Protein AF-A0A6G1QX90-F1 (afdb_monomer)

pLDDT: mean 80.75, std 11.66, range [52.84, 93.25]

Secondary structure (DSSP, 8-state):
-HHHHHH-SS--EEEEEEEEE-TTSTTSEEEEETT----TTHHHHHHHH----S-EEEEE--TTS-EEEEETT-----PBP---

Sequence (84 aa):
MEFVTELNKNEESWIGLRTTENKTASTGFQWEWVDDSPLTETFWATAELGNATGLNVASCCDQQGKWTRSGYNDNVDKNWICEK

Structure (mmCIF, N/CA/C/O backbone):
data_AF-A0A6G1QX90-F1
#
_entry.id   AF-A0A6G1QX90-F1
#
loop_
_atom_site.group_PDB
_atom_site.id
_atom_site.type_symbol
_atom_site.label_atom_id
_atom_site.label_alt_id
_atom_site.label_comp_id
_atom_site.label_asym_id
_atom_site.label_entity_id
_atom_site.label_seq_id
_atom_site.pdbx_PDB_ins_code
_atom_site.Cartn_x
_atom_site.Cartn_y
_atom_site.Cartn_z
_atom_site.occupancy
_atom_site.B_iso_or_equiv
_atom_site.auth_seq_id
_atom_site.auth_comp_id
_atom_site.auth_asym_id
_atom_site.auth_atom_id
_atom_site.pdbx_PDB_model_num
ATOM 1 N N . MET A 1 1 ? -6.862 11.942 14.102 1.00 52.84 1 MET A N 1
ATOM 2 C CA . MET A 1 1 ? -7.038 10.654 13.395 1.00 52.84 1 MET A CA 1
ATOM 3 C C . MET A 1 1 ? -8.157 9.831 14.046 1.00 52.84 1 MET A C 1
ATOM 5 O O . MET A 1 1 ? -7.991 8.642 14.237 1.00 52.84 1 MET A O 1
ATOM 9 N N . GLU A 1 2 ? -9.292 10.441 14.411 1.00 56.19 2 GLU A N 1
ATOM 10 C CA . GLU A 1 2 ? -10.331 9.760 15.215 1.00 56.19 2 GLU A CA 1
ATOM 11 C C . GLU A 1 2 ? -11.342 8.992 14.337 1.00 56.19 2 GLU A C 1
ATOM 13 O O . GLU A 1 2 ? -11.805 7.917 14.697 1.00 56.19 2 GLU A O 1
ATOM 18 N N . PHE A 1 3 ? -11.602 9.485 13.120 1.00 62.03 3 PHE A N 1
ATOM 19 C CA . PHE A 1 3 ? -12.590 8.906 12.201 1.00 62.03 3 PHE A CA 1
ATOM 20 C C . PHE A 1 3 ? -12.219 7.508 11.675 1.00 62.03 3 PHE A C 1
ATOM 22 O O . PHE A 1 3 ? -13.066 6.624 11.609 1.00 62.03 3 PHE A O 1
ATOM 29 N N . VAL A 1 4 ? -10.950 7.283 11.316 1.00 57.97 4 VAL A N 1
ATOM 30 C CA . VAL A 1 4 ? -10.517 6.011 10.706 1.00 57.97 4 VAL A CA 1
ATOM 31 C C . VAL A 1 4 ? -10.391 4.903 11.762 1.00 57.97 4 VAL A C 1
ATOM 33 O O . VAL A 1 4 ? -10.715 3.749 11.496 1.00 57.97 4 VAL A O 1
ATOM 36 N N . THR A 1 5 ? -9.996 5.250 12.989 1.00 58.66 5 THR A N 1
ATOM 37 C CA . THR A 1 5 ? -9.857 4.292 14.096 1.00 58.66 5 THR A CA 1
ATOM 38 C C . THR A 1 5 ? -11.196 3.767 14.610 1.00 58.66 5 THR A C 1
ATOM 40 O O . THR A 1 5 ? -11.275 2.618 15.031 1.00 58.66 5 THR A O 1
ATOM 43 N N . GLU A 1 6 ? -12.270 4.563 14.554 1.00 61.94 6 GLU A N 1
ATOM 44 C CA . GLU A 1 6 ? -13.604 4.100 14.969 1.00 61.94 6 GLU A CA 1
ATOM 45 C C . GLU A 1 6 ? -14.243 3.113 13.982 1.00 61.94 6 GLU A C 1
ATOM 47 O O . GLU A 1 6 ? -15.069 2.292 14.391 1.00 61.94 6 GLU A O 1
ATOM 52 N N . LEU A 1 7 ? -13.840 3.159 12.706 1.00 61.84 7 LEU A N 1
ATOM 53 C CA . LEU A 1 7 ? -14.295 2.234 11.664 1.00 61.84 7 LEU A CA 1
ATOM 54 C C . LEU A 1 7 ? -13.653 0.842 11.789 1.00 61.84 7 LEU A C 1
ATOM 56 O O . LEU A 1 7 ? -14.263 -0.143 11.385 1.00 61.84 7 LEU A O 1
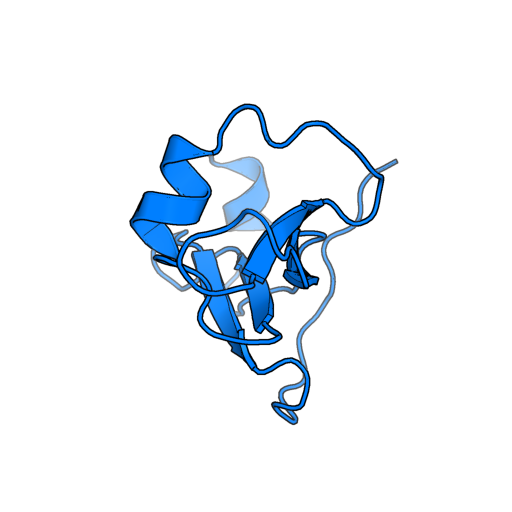ATOM 60 N N . ASN A 1 8 ? -12.467 0.752 12.399 1.00 59.34 8 ASN A N 1
ATOM 61 C CA . ASN A 1 8 ? -11.673 -0.472 12.538 1.00 59.34 8 ASN A CA 1
ATOM 62 C C . ASN A 1 8 ? -11.551 -0.884 14.016 1.00 59.34 8 ASN A C 1
ATOM 64 O O . ASN A 1 8 ? -10.465 -0.921 14.592 1.00 59.34 8 ASN A O 1
ATOM 68 N N . LYS A 1 9 ? -12.681 -1.198 14.668 1.00 58.03 9 LYS A N 1
ATOM 69 C CA . LYS A 1 9 ? -12.691 -1.739 16.041 1.00 58.03 9 LYS A CA 1
ATOM 70 C C . LYS A 1 9 ? -12.104 -3.158 16.089 1.00 58.03 9 LYS A C 1
ATOM 72 O O . LYS A 1 9 ? -12.844 -4.122 16.265 1.00 58.03 9 LYS A O 1
ATOM 77 N N . ASN A 1 10 ? -10.771 -3.230 16.045 1.00 58.03 10 ASN A N 1
ATOM 78 C CA . ASN A 1 10 ? -9.888 -4.370 16.338 1.00 58.03 10 ASN A CA 1
ATOM 79 C C . ASN A 1 10 ? -9.360 -5.192 15.151 1.00 58.03 10 ASN A C 1
ATOM 81 O O . ASN A 1 10 ? -8.706 -6.204 15.398 1.00 58.03 10 ASN A O 1
ATOM 85 N N . GLU A 1 11 ? -9.573 -4.775 13.903 1.00 75.62 11 GLU A N 1
ATOM 86 C CA . GLU A 1 11 ? -9.084 -5.505 12.724 1.00 75.62 11 GLU A CA 1
ATOM 87 C C . GLU A 1 11 ? -8.380 -4.559 11.749 1.00 75.62 11 GLU A C 1
ATOM 89 O O . GLU A 1 11 ? -8.823 -3.434 11.530 1.00 75.62 11 GLU A O 1
ATOM 94 N N . GLU A 1 12 ? -7.260 -5.009 11.181 1.00 85.00 12 GLU A N 1
ATOM 95 C CA . GLU A 1 12 ? -6.569 -4.284 10.116 1.00 85.00 12 GLU A CA 1
ATOM 96 C C . GLU A 1 12 ? -7.407 -4.337 8.837 1.00 85.00 12 GLU A C 1
ATOM 98 O O . GLU A 1 12 ? -7.961 -5.382 8.499 1.00 85.00 12 GLU A O 1
ATOM 103 N N . SER A 1 13 ? -7.438 -3.236 8.089 1.00 87.19 13 SER A N 1
ATOM 104 C CA . SER A 1 13 ? -8.114 -3.190 6.788 1.00 87.19 13 SER A CA 1
ATOM 105 C C . SER A 1 13 ? -7.129 -2.838 5.683 1.00 87.19 13 SER A C 1
ATOM 107 O O . SER A 1 13 ? -6.236 -2.012 5.879 1.00 87.19 13 SER A O 1
ATOM 109 N N . TRP A 1 14 ? -7.284 -3.459 4.518 1.00 90.00 14 TRP A N 1
ATOM 110 C CA . TRP A 1 14 ? -6.547 -3.101 3.315 1.00 90.00 14 TRP A CA 1
ATOM 111 C C . TRP A 1 14 ? -6.845 -1.657 2.914 1.00 90.00 14 TRP A C 1
ATOM 113 O O . TRP A 1 14 ? -7.994 -1.205 2.949 1.00 90.00 14 TRP A O 1
ATOM 123 N N . ILE A 1 15 ? -5.794 -0.946 2.519 1.00 90.00 15 ILE A N 1
ATOM 124 C CA . ILE A 1 15 ? -5.870 0.406 1.968 1.00 90.00 15 ILE A CA 1
ATOM 125 C C . ILE A 1 15 ? -5.296 0.414 0.554 1.00 90.00 15 ILE A C 1
ATOM 127 O O . ILE A 1 15 ? -4.592 -0.508 0.146 1.00 90.00 15 ILE A O 1
ATOM 131 N N . GLY A 1 16 ? -5.566 1.478 -0.197 1.00 91.94 16 GLY A N 1
ATOM 132 C CA . GLY A 1 16 ? -5.133 1.620 -1.586 1.00 91.94 16 GLY A CA 1
ATOM 133 C C . GLY A 1 16 ? -3.625 1.785 -1.805 1.00 91.94 16 GLY A C 1
ATOM 134 O O . GLY A 1 16 ? -3.246 2.251 -2.869 1.00 91.94 16 GLY A O 1
ATOM 135 N N . LEU A 1 17 ? -2.760 1.463 -0.840 1.00 91.81 17 LEU A N 1
ATOM 136 C CA . LEU A 1 17 ? -1.311 1.623 -0.962 1.00 91.81 17 LEU A CA 1
ATOM 137 C C . LEU A 1 17 ? -0.650 0.272 -1.262 1.00 91.81 17 LEU A C 1
ATOM 139 O O . LEU A 1 17 ? -0.818 -0.703 -0.524 1.00 91.81 17 LEU A O 1
ATO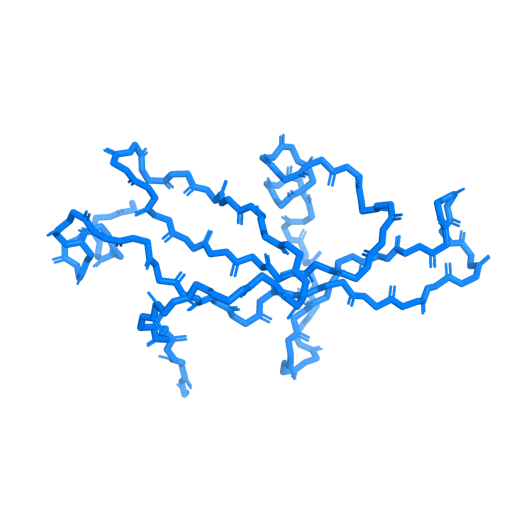M 143 N N . ARG A 1 18 ? 0.138 0.215 -2.335 1.00 92.62 18 ARG A N 1
ATOM 144 C CA . ARG A 1 18 ? 0.846 -0.995 -2.776 1.00 92.62 18 ARG A CA 1
ATOM 145 C C . ARG A 1 18 ? 2.262 -0.679 -3.218 1.00 92.62 18 ARG A C 1
ATOM 147 O O . ARG A 1 18 ? 2.598 0.482 -3.443 1.00 92.62 18 ARG A O 1
ATOM 154 N N . THR A 1 19 ? 3.075 -1.713 -3.398 1.00 92.62 19 THR A N 1
ATOM 155 C CA . THR A 1 19 ? 4.356 -1.566 -4.083 1.00 92.62 19 THR A CA 1
ATOM 156 C C . THR A 1 19 ? 4.273 -1.982 -5.543 1.00 92.62 19 THR A C 1
ATOM 158 O O . THR A 1 19 ? 3.583 -2.936 -5.906 1.00 92.62 19 THR A O 1
ATOM 161 N N . THR A 1 20 ? 5.030 -1.280 -6.377 1.00 92.31 20 THR A N 1
ATOM 162 C CA . THR A 1 20 ? 5.248 -1.612 -7.785 1.00 92.31 20 THR A CA 1
ATOM 163 C C . THR A 1 20 ? 6.727 -1.667 -8.103 1.00 92.31 20 THR A C 1
ATOM 165 O O . THR A 1 20 ? 7.564 -1.114 -7.384 1.00 92.31 20 THR A O 1
ATOM 168 N N . GLU A 1 21 ? 7.065 -2.382 -9.175 1.00 93.25 21 GLU A N 1
ATOM 169 C CA . GLU A 1 21 ? 8.431 -2.414 -9.682 1.00 93.25 21 GLU A CA 1
ATOM 170 C C . GLU A 1 21 ? 8.836 -1.028 -10.183 1.00 93.25 21 GLU A C 1
ATOM 172 O O . GLU A 1 21 ? 8.223 -0.461 -11.087 1.00 93.25 21 GLU A O 1
ATOM 177 N N . ASN A 1 22 ? 9.927 -0.508 -9.630 1.00 90.25 22 ASN A N 1
ATOM 178 C CA . ASN A 1 22 ? 10.578 0.686 -10.126 1.00 90.25 22 ASN A CA 1
ATOM 179 C C . ASN A 1 22 ? 12.091 0.459 -10.225 1.00 90.25 22 ASN A C 1
ATOM 181 O O . ASN A 1 22 ? 12.805 0.425 -9.226 1.00 90.25 22 ASN A O 1
ATOM 185 N N . LYS A 1 23 ? 12.594 0.393 -11.463 1.00 86.94 23 LYS A N 1
ATOM 186 C CA . LYS A 1 23 ? 14.019 0.196 -11.779 1.00 86.94 23 LYS A CA 1
ATOM 187 C C . LYS A 1 23 ? 14.928 1.335 -11.311 1.00 86.94 23 LYS A C 1
ATOM 189 O O . LYS A 1 23 ? 16.137 1.141 -11.250 1.00 86.94 23 LYS A O 1
ATOM 194 N N . THR A 1 24 ? 14.379 2.512 -11.020 1.00 87.38 24 THR A N 1
ATOM 195 C CA . THR A 1 24 ? 15.143 3.647 -10.486 1.00 87.38 24 THR A CA 1
ATOM 196 C C . THR A 1 24 ? 15.198 3.651 -8.961 1.00 87.38 24 THR A C 1
ATOM 198 O O . THR A 1 24 ? 15.986 4.403 -8.393 1.00 87.38 24 THR A O 1
ATOM 201 N N . ALA A 1 25 ? 14.374 2.845 -8.284 1.00 85.00 25 ALA A N 1
ATOM 202 C CA . ALA A 1 25 ? 14.426 2.699 -6.836 1.00 85.00 25 ALA A CA 1
ATOM 203 C C . ALA A 1 25 ? 15.617 1.819 -6.430 1.00 85.00 25 ALA A C 1
ATOM 205 O O . ALA A 1 25 ? 15.955 0.852 -7.112 1.00 85.00 25 ALA A 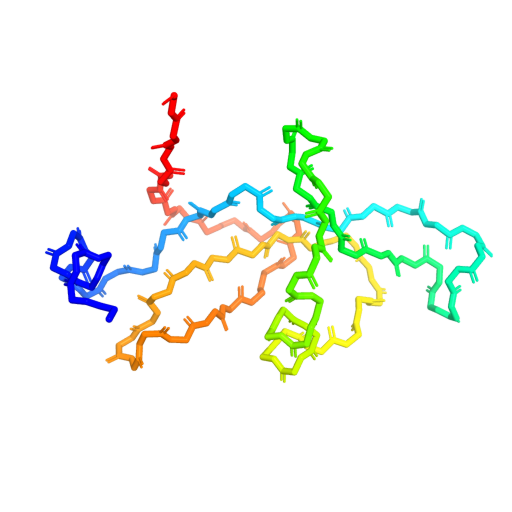O 1
ATOM 206 N N . SER A 1 26 ? 16.234 2.116 -5.285 1.00 84.94 26 SER A N 1
ATOM 207 C CA . SER A 1 26 ? 17.412 1.388 -4.783 1.00 84.94 26 SER A CA 1
ATOM 208 C C . SER A 1 26 ? 17.158 -0.105 -4.552 1.00 84.94 26 SER A C 1
ATOM 210 O O . SER A 1 26 ? 18.075 -0.915 -4.664 1.00 84.94 26 SER A O 1
ATOM 212 N N . THR A 1 27 ? 15.917 -0.473 -4.247 1.00 88.19 27 THR A N 1
ATOM 213 C CA . THR A 1 27 ? 15.469 -1.852 -4.026 1.00 88.19 27 THR A CA 1
ATOM 214 C C . THR A 1 27 ? 14.781 -2.469 -5.243 1.00 88.19 27 THR A C 1
ATOM 216 O O . THR A 1 27 ? 14.422 -3.642 -5.198 1.00 88.19 27 THR A O 1
ATOM 219 N N . GLY A 1 28 ? 14.562 -1.698 -6.313 1.00 91.88 28 GLY A N 1
ATOM 220 C CA . GLY A 1 28 ? 13.745 -2.108 -7.454 1.00 91.88 28 GLY A CA 1
ATOM 221 C C . GLY A 1 28 ? 12.232 -1.981 -7.238 1.00 91.88 28 GLY A C 1
ATOM 222 O O . GLY A 1 28 ? 11.478 -2.328 -8.144 1.00 91.88 28 GLY A O 1
ATOM 223 N N . PHE A 1 29 ? 11.776 -1.483 -6.081 1.00 91.25 29 PHE A N 1
ATOM 224 C CA . PHE A 1 29 ? 10.354 -1.327 -5.751 1.00 91.25 29 PHE A CA 1
ATOM 225 C C . PHE A 1 29 ? 10.066 0.025 -5.095 1.00 91.25 29 PHE A C 1
ATOM 227 O O . PHE A 1 29 ? 10.901 0.557 -4.364 1.00 91.25 29 PHE A O 1
ATOM 234 N N . GLN A 1 30 ? 8.866 0.560 -5.314 1.00 90.38 30 GLN A N 1
ATOM 235 C CA . GLN A 1 30 ? 8.392 1.798 -4.686 1.00 90.38 30 GLN A CA 1
ATOM 236 C C . GLN A 1 30 ? 6.941 1.672 -4.226 1.00 90.38 30 GLN A C 1
ATOM 238 O O . GLN A 1 30 ? 6.210 0.852 -4.768 1.00 90.38 30 GLN A O 1
ATOM 243 N N . TRP A 1 31 ? 6.535 2.495 -3.260 1.00 89.94 31 TRP A N 1
ATOM 244 C CA . TRP A 1 31 ? 5.142 2.617 -2.828 1.00 89.94 31 TRP A CA 1
ATOM 245 C C . TRP A 1 31 ? 4.363 3.582 -3.732 1.00 89.94 31 TRP A C 1
ATOM 247 O O . TRP A 1 31 ? 4.881 4.639 -4.092 1.00 89.94 31 TRP A O 1
ATOM 257 N N . GLU A 1 32 ? 3.118 3.239 -4.052 1.00 91.19 32 GLU A N 1
ATOM 258 C CA . GLU A 1 32 ? 2.175 4.067 -4.811 1.00 91.19 32 GLU A CA 1
ATOM 259 C C . GLU A 1 32 ? 0.732 3.825 -4.345 1.00 91.19 32 GLU A C 1
ATOM 261 O O . GLU A 1 32 ? 0.407 2.744 -3.837 1.00 91.19 32 GLU A O 1
ATOM 266 N N . TRP A 1 33 ? -0.133 4.823 -4.537 1.00 92.00 33 TRP A N 1
ATOM 267 C CA . TRP A 1 33 ? -1.576 4.651 -4.391 1.00 92.00 33 TRP A CA 1
ATOM 268 C C . TRP A 1 33 ? -2.176 4.033 -5.663 1.00 92.00 33 TRP A C 1
ATOM 270 O O . TRP A 1 33 ? -1.731 4.318 -6.772 1.00 92.00 33 TRP A O 1
ATOM 280 N N . VAL A 1 34 ? -3.187 3.174 -5.516 1.00 92.75 34 VAL A N 1
ATOM 281 C CA . VAL A 1 34 ? -3.855 2.472 -6.632 1.00 92.75 34 VAL A CA 1
ATOM 282 C C . VAL A 1 34 ? -4.662 3.385 -7.557 1.00 92.75 34 VAL A C 1
ATOM 284 O O . VAL A 1 34 ? -5.035 2.956 -8.646 1.00 92.75 34 VAL A O 1
ATOM 287 N N . ASP A 1 35 ? -4.967 4.598 -7.114 1.00 91.25 35 ASP A N 1
ATOM 288 C CA . ASP A 1 35 ? -5.737 5.621 -7.824 1.00 91.25 35 ASP A CA 1
ATOM 289 C C . ASP A 1 35 ? -4.842 6.650 -8.543 1.00 91.25 35 ASP A C 1
ATOM 291 O O . ASP A 1 35 ? -5.339 7.660 -9.037 1.00 91.25 35 ASP A O 1
ATOM 295 N N . ASP A 1 36 ? -3.528 6.406 -8.585 1.00 88.56 36 ASP A N 1
ATOM 296 C CA . ASP A 1 36 ? -2.501 7.310 -9.111 1.00 88.56 36 ASP A CA 1
ATOM 297 C C . ASP A 1 36 ? -2.398 8.657 -8.366 1.00 88.56 36 ASP A C 1
ATOM 299 O O . ASP A 1 36 ? -1.727 9.587 -8.837 1.00 88.56 36 ASP A O 1
ATOM 303 N N . SER A 1 37 ? -3.003 8.776 -7.176 1.00 88.69 37 SER A N 1
ATOM 304 C CA . SER A 1 37 ? -2.812 9.946 -6.326 1.00 88.69 37 SER A CA 1
ATOM 305 C C . SER A 1 37 ? -1.331 10.089 -5.954 1.00 88.69 37 SER A C 1
ATOM 307 O O . SER A 1 37 ? -0.665 9.105 -5.607 1.00 88.69 37 SER A O 1
ATOM 309 N N . PRO A 1 38 ? -0.763 11.309 -5.992 1.00 86.56 38 PRO A N 1
ATOM 310 C CA . PRO A 1 38 ? 0.629 11.497 -5.624 1.00 86.56 38 PRO A CA 1
ATOM 311 C C . PRO A 1 38 ? 0.863 11.101 -4.161 1.00 86.56 38 PRO A C 1
ATOM 313 O O . PRO A 1 38 ? 0.190 11.596 -3.257 1.00 86.56 38 PRO A O 1
ATOM 316 N N . LEU A 1 39 ? 1.864 10.253 -3.911 1.00 82.38 39 LEU A N 1
ATOM 317 C CA . LEU A 1 39 ? 2.293 9.875 -2.560 1.00 82.38 39 LEU A CA 1
ATOM 318 C C . LEU A 1 39 ? 3.101 11.019 -1.913 1.00 82.38 39 LEU A C 1
ATOM 320 O O . LEU A 1 39 ? 4.307 10.907 -1.686 1.00 82.38 39 LEU A O 1
ATOM 324 N N . THR A 1 40 ? 2.443 12.154 -1.665 1.00 72.88 40 THR A N 1
ATOM 325 C CA . THR A 1 40 ? 3.041 13.386 -1.115 1.00 72.88 40 THR A CA 1
ATOM 326 C C . THR A 1 40 ? 3.476 13.234 0.340 1.00 72.88 40 THR A C 1
ATOM 328 O O . THR A 1 40 ? 4.458 13.844 0.759 1.00 72.88 40 THR A O 1
ATOM 331 N N . GLU A 1 41 ? 2.805 12.367 1.099 1.00 64.88 41 GLU A N 1
ATOM 332 C CA . GLU A 1 41 ? 3.145 12.021 2.482 1.00 64.88 41 GLU A CA 1
ATOM 333 C C . GLU A 1 41 ? 4.023 10.767 2.557 1.00 64.88 41 GLU A C 1
ATOM 335 O O . GLU A 1 41 ? 3.844 9.881 3.395 1.00 64.88 41 GLU A O 1
ATOM 340 N N . THR A 1 42 ? 5.031 10.694 1.684 1.00 62.47 42 THR A N 1
ATOM 341 C CA . THR A 1 42 ? 5.992 9.582 1.634 1.00 62.47 42 THR A CA 1
ATOM 342 C C . THR A 1 42 ? 6.664 9.351 2.995 1.00 62.47 42 THR A C 1
ATOM 344 O O . THR A 1 42 ? 7.058 8.231 3.313 1.00 62.47 42 THR A O 1
ATOM 347 N N . PHE A 1 43 ? 6.763 10.392 3.833 1.00 55.50 43 PHE A N 1
ATOM 348 C CA . PHE A 1 43 ? 7.397 10.322 5.148 1.00 55.50 43 PHE A CA 1
ATOM 349 C C . PHE A 1 43 ? 6.722 9.318 6.093 1.00 55.50 43 PHE A C 1
ATOM 351 O O . PHE A 1 43 ? 7.428 8.591 6.782 1.00 55.50 43 PHE A O 1
ATOM 358 N N . TRP A 1 44 ? 5.390 9.214 6.090 1.00 64.06 44 TRP A N 1
ATOM 359 C CA . TRP A 1 44 ? 4.669 8.308 6.992 1.00 64.06 44 TRP A CA 1
ATOM 360 C C . TRP A 1 44 ? 4.707 6.868 6.482 1.00 64.06 44 TRP A C 1
ATOM 362 O O . TRP A 1 44 ? 5.112 5.965 7.211 1.00 64.06 44 TRP A O 1
ATOM 372 N N . ALA A 1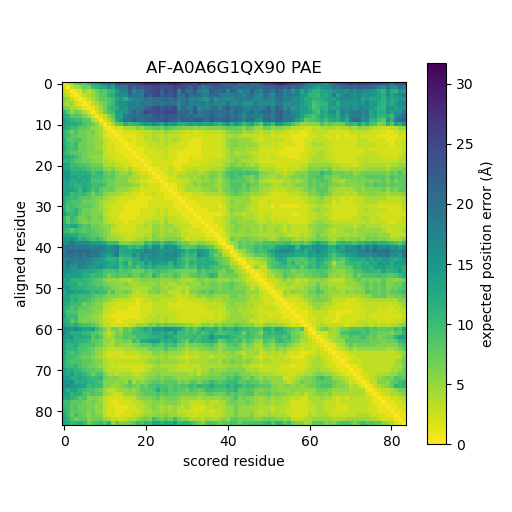 45 ? 4.416 6.671 5.193 1.00 61.03 45 ALA A N 1
ATOM 373 C CA . ALA A 1 45 ? 4.435 5.356 4.557 1.00 61.03 45 ALA A CA 1
ATOM 374 C C . ALA A 1 45 ? 5.807 4.676 4.678 1.00 61.03 45 ALA A C 1
ATOM 376 O O . ALA A 1 45 ? 5.907 3.518 5.075 1.00 61.03 45 ALA A O 1
ATOM 377 N N . THR A 1 46 ? 6.887 5.401 4.375 1.00 63.66 46 THR A N 1
ATOM 378 C CA . THR A 1 46 ? 8.239 4.824 4.394 1.00 63.66 46 THR A CA 1
ATOM 379 C C . THR A 1 46 ? 8.785 4.673 5.814 1.00 63.66 46 THR A C 1
ATOM 381 O O . THR A 1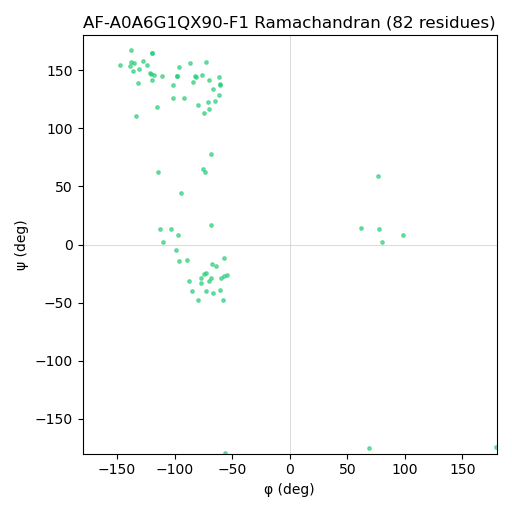 46 ? 9.577 3.764 6.054 1.00 63.66 46 THR A O 1
ATOM 384 N N . ALA A 1 47 ? 8.376 5.524 6.762 1.00 71.44 47 ALA A N 1
ATOM 385 C CA . ALA A 1 47 ? 8.773 5.383 8.163 1.00 71.44 47 ALA A CA 1
ATOM 386 C C . ALA A 1 47 ? 8.074 4.199 8.847 1.00 71.44 47 ALA A C 1
ATOM 388 O O . ALA A 1 47 ? 8.723 3.478 9.602 1.00 71.44 47 ALA A O 1
ATOM 389 N N . GLU A 1 48 ? 6.786 3.974 8.570 1.00 76.69 48 GLU A N 1
ATOM 390 C CA . GLU A 1 48 ? 6.020 2.886 9.190 1.00 76.69 48 GLU A CA 1
ATOM 391 C C . GLU A 1 48 ? 6.191 1.541 8.466 1.00 76.69 48 GLU A C 1
ATOM 393 O O . GLU A 1 48 ? 6.359 0.511 9.118 1.00 76.69 48 GLU A O 1
ATOM 398 N N . LEU A 1 49 ? 6.222 1.525 7.128 1.00 82.69 49 LEU A N 1
ATOM 399 C CA . LEU A 1 49 ? 6.308 0.289 6.328 1.00 82.69 49 LEU A CA 1
ATOM 400 C C . LEU A 1 49 ? 7.741 -0.071 5.906 1.00 82.69 49 LEU A C 1
ATOM 402 O O . LEU A 1 49 ? 8.013 -1.195 5.458 1.00 82.69 49 LEU A O 1
ATOM 406 N N . GLY A 1 50 ? 8.670 0.875 6.038 1.00 81.00 50 GLY A N 1
ATOM 407 C CA . GLY A 1 50 ? 10.041 0.734 5.572 1.00 81.00 50 GLY A CA 1
ATOM 408 C C . GLY A 1 50 ? 10.167 0.705 4.047 1.00 81.00 50 GLY A C 1
ATOM 409 O O . GLY A 1 50 ? 9.205 0.843 3.283 1.00 81.00 50 GLY A O 1
ATOM 410 N N . ASN A 1 51 ? 11.398 0.478 3.591 1.00 81.44 51 ASN A N 1
ATOM 411 C CA . ASN A 1 51 ? 11.690 0.312 2.172 1.00 81.44 51 ASN A CA 1
ATOM 412 C C . ASN A 1 51 ? 11.049 -0.974 1.632 1.00 81.44 51 ASN A C 1
ATOM 414 O O . ASN A 1 51 ? 11.179 -2.053 2.221 1.00 81.44 51 ASN A O 1
ATOM 418 N N . ALA A 1 52 ? 10.397 -0.854 0.478 1.00 80.56 52 ALA A N 1
ATOM 419 C CA . ALA A 1 52 ? 9.844 -1.979 -0.255 1.00 80.56 52 ALA A CA 1
ATOM 420 C C . ALA A 1 52 ? 10.971 -2.810 -0.877 1.00 80.56 52 ALA A C 1
ATOM 422 O O . ALA A 1 52 ? 11.748 -2.290 -1.667 1.00 80.56 52 ALA A O 1
ATOM 423 N N . THR A 1 53 ? 11.057 -4.099 -0.558 1.00 86.62 53 THR A N 1
ATOM 424 C CA . THR A 1 53 ? 12.028 -5.036 -1.164 1.00 86.62 53 THR A CA 1
ATOM 425 C C . THR A 1 53 ? 11.350 -6.095 -2.037 1.00 86.62 53 THR A C 1
ATOM 427 O O . THR A 1 53 ? 11.953 -7.114 -2.358 1.00 86.62 53 THR A O 1
ATOM 430 N N . GLY A 1 54 ? 10.074 -5.889 -2.364 1.00 90.88 54 GLY A N 1
ATOM 431 C CA . GLY A 1 54 ? 9.235 -6.822 -3.107 1.00 90.88 54 GLY A CA 1
ATOM 432 C C . GLY A 1 54 ? 7.822 -6.279 -3.297 1.00 90.88 54 GLY A C 1
ATOM 433 O O . GLY A 1 54 ? 7.529 -5.144 -2.900 1.00 90.88 54 GLY A O 1
ATOM 434 N N . LEU A 1 55 ? 6.949 -7.116 -3.861 1.00 92.19 55 LEU A N 1
ATOM 435 C CA . LEU A 1 55 ? 5.521 -6.840 -4.022 1.00 92.19 55 LEU A CA 1
ATOM 436 C C . LEU A 1 55 ? 4.791 -6.978 -2.682 1.00 92.19 55 LEU A C 1
ATOM 438 O O . LEU A 1 55 ? 4.700 -8.068 -2.117 1.00 92.19 55 LEU A O 1
ATOM 442 N N . ASN A 1 56 ? 4.286 -5.858 -2.180 1.00 91.94 56 ASN A N 1
ATOM 443 C CA . ASN A 1 56 ? 3.609 -5.736 -0.902 1.00 91.94 56 ASN A CA 1
ATOM 444 C C . ASN A 1 56 ? 2.350 -4.883 -1.055 1.00 91.94 56 ASN A C 1
ATOM 446 O O . ASN A 1 56 ? 2.252 -4.027 -1.935 1.00 91.94 56 ASN A O 1
ATOM 450 N N . VAL A 1 57 ? 1.416 -5.101 -0.142 1.00 92.00 57 VAL A N 1
ATOM 451 C CA . VAL A 1 57 ? 0.216 -4.290 0.062 1.00 92.00 57 VAL A CA 1
ATOM 452 C C . VAL A 1 57 ? 0.237 -3.741 1.480 1.00 92.00 57 VAL A C 1
ATOM 454 O O . VAL A 1 57 ? 0.768 -4.385 2.391 1.00 92.00 57 VAL A O 1
ATOM 457 N N . ALA A 1 58 ? -0.294 -2.538 1.665 1.00 91.06 58 ALA A N 1
ATOM 458 C CA . ALA A 1 58 ? -0.424 -1.952 2.985 1.00 91.06 58 ALA A CA 1
ATOM 459 C C . ALA A 1 58 ? -1.833 -2.164 3.538 1.00 91.06 58 ALA A C 1
ATOM 461 O O . ALA A 1 58 ? -2.837 -2.091 2.825 1.00 91.06 58 ALA A O 1
ATOM 462 N N . SER A 1 59 ? -1.896 -2.360 4.844 1.00 89.81 59 SER A N 1
ATOM 463 C CA . SER A 1 59 ? -3.121 -2.284 5.624 1.00 89.81 59 SER A CA 1
ATOM 464 C C . SER A 1 59 ? -3.001 -1.171 6.652 1.00 89.81 59 SER A C 1
ATOM 466 O O . SER A 1 59 ? -1.919 -0.908 7.173 1.00 89.81 59 SER A O 1
ATOM 468 N N . CYS A 1 60 ? -4.112 -0.501 6.939 1.00 84.06 60 CYS A N 1
ATOM 469 C CA . CYS A 1 60 ? -4.171 0.479 8.008 1.00 84.06 60 CYS A CA 1
ATOM 470 C C . CYS A 1 60 ? -4.716 -0.126 9.289 1.00 84.06 60 CYS A C 1
ATOM 472 O O . CYS A 1 60 ? -5.624 -0.966 9.282 1.00 84.06 60 CYS A O 1
ATOM 474 N N . CYS A 1 61 ? -4.252 0.509 10.361 1.00 72.81 61 CYS A N 1
ATOM 475 C CA . CYS A 1 61 ? -4.977 0.693 11.592 1.00 72.81 61 CYS A CA 1
ATOM 476 C C . CYS A 1 61 ? -4.985 -0.594 12.405 1.00 72.81 61 CYS A C 1
ATOM 478 O O . CYS A 1 61 ? -6.041 -1.131 12.737 1.00 72.81 61 CYS A O 1
ATOM 480 N N . ASP A 1 62 ? -3.776 -1.061 12.729 1.00 71.75 62 ASP A N 1
ATOM 481 C CA . ASP A 1 62 ? -3.579 -2.020 13.810 1.00 71.75 62 ASP A CA 1
ATOM 482 C C . ASP A 1 62 ? -4.159 -1.470 15.133 1.00 71.75 62 ASP A C 1
ATOM 484 O O . ASP A 1 62 ? -4.672 -0.349 15.213 1.00 71.75 62 ASP A O 1
ATOM 488 N N . GLN A 1 63 ? -4.044 -2.226 16.223 1.00 66.81 63 GLN A N 1
ATOM 489 C CA . GLN A 1 63 ? -4.542 -1.794 17.539 1.00 66.81 63 GLN A CA 1
ATOM 490 C C . GLN A 1 63 ? -3.946 -0.456 18.037 1.00 66.81 63 GLN A C 1
ATOM 492 O O . GLN A 1 63 ? -4.441 0.105 19.013 1.00 66.81 63 GLN A O 1
ATOM 497 N N . GLN A 1 64 ? -2.891 0.058 17.393 1.00 71.88 64 GLN A N 1
ATOM 498 C CA . GLN A 1 64 ? -2.221 1.324 17.693 1.00 71.88 64 GLN A CA 1
ATOM 499 C C . GLN A 1 64 ? -2.457 2.398 16.614 1.00 71.88 64 GLN A C 1
ATOM 501 O O . GLN A 1 64 ? -1.907 3.494 16.728 1.00 71.88 64 GLN A O 1
ATOM 506 N N . GLY A 1 65 ? -3.256 2.111 15.581 1.00 73.00 65 GLY A N 1
ATOM 507 C CA . GLY A 1 65 ? -3.515 3.017 14.463 1.00 73.00 65 GLY A CA 1
ATOM 508 C C . GLY A 1 65 ? -2.385 3.092 13.431 1.00 73.00 65 GLY A C 1
ATOM 509 O O . GLY A 1 65 ? -2.394 4.006 12.609 1.00 73.00 65 GLY A O 1
ATOM 510 N N . LYS A 1 66 ? -1.422 2.165 13.468 1.00 78.75 66 LYS A N 1
ATOM 511 C CA . LYS A 1 66 ? -0.263 2.132 12.567 1.00 78.75 66 LYS A CA 1
ATOM 512 C C . LYS A 1 66 ? -0.573 1.395 11.281 1.00 78.75 66 LYS A C 1
ATOM 514 O O . LYS A 1 66 ? -1.463 0.540 11.229 1.00 78.75 66 LYS A O 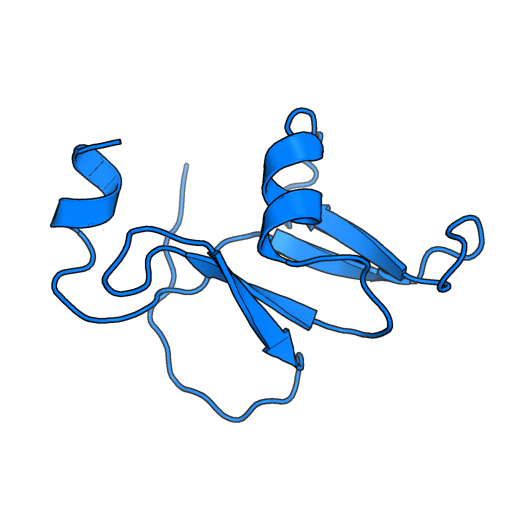1
ATOM 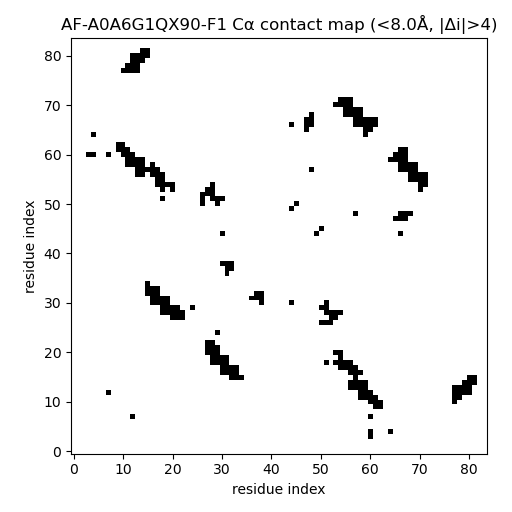519 N N . TRP A 1 67 ? 0.186 1.710 10.242 1.00 85.81 67 TRP A N 1
ATOM 520 C CA . TRP A 1 67 ? 0.153 0.952 9.004 1.00 85.81 67 TRP A CA 1
ATOM 521 C C . TRP A 1 67 ? 1.027 -0.294 9.108 1.00 85.81 67 TRP A C 1
ATOM 523 O O . TRP A 1 67 ? 2.095 -0.297 9.722 1.00 85.81 67 TRP A O 1
ATOM 533 N N . THR A 1 68 ? 0.576 -1.363 8.467 1.00 87.25 68 THR A N 1
ATOM 534 C CA . THR A 1 68 ? 1.292 -2.631 8.365 1.00 87.25 68 THR A CA 1
ATOM 535 C C . THR A 1 68 ? 1.461 -3.011 6.903 1.00 87.25 68 THR A C 1
ATOM 537 O O . THR A 1 68 ? 0.700 -2.583 6.035 1.00 87.25 68 THR A O 1
ATOM 540 N N . ARG A 1 69 ? 2.496 -3.802 6.609 1.00 88.06 69 ARG A N 1
ATOM 541 C CA . ARG A 1 69 ? 2.725 -4.356 5.271 1.00 88.06 69 ARG A CA 1
ATOM 542 C C . ARG A 1 69 ? 2.496 -5.856 5.279 1.00 88.06 69 ARG A C 1
ATOM 544 O O . ARG A 1 69 ? 2.896 -6.538 6.223 1.00 88.06 69 ARG A O 1
ATOM 551 N N . SER A 1 70 ? 1.961 -6.359 4.182 1.00 89.31 70 SER A N 1
ATOM 552 C CA . SER A 1 70 ? 1.856 -7.786 3.899 1.00 89.31 70 SER A CA 1
ATOM 553 C C . SER A 1 70 ? 2.374 -8.064 2.497 1.00 89.31 70 SER A C 1
ATOM 555 O O . SER A 1 70 ? 2.312 -7.200 1.617 1.00 89.31 70 SER A O 1
ATOM 557 N N . GLY A 1 71 ? 2.900 -9.265 2.287 1.00 89.62 71 GLY A N 1
ATOM 558 C CA . GLY A 1 71 ? 3.233 -9.733 0.954 1.00 89.62 71 GLY A CA 1
ATOM 559 C C . GLY A 1 71 ? 1.974 -9.783 0.095 1.00 89.62 71 GLY A C 1
ATOM 560 O O . GLY A 1 71 ? 0.896 -10.122 0.572 1.00 89.62 71 GLY A O 1
ATOM 561 N N . TYR A 1 72 ? 2.104 -9.465 -1.192 1.00 84.94 72 TYR A N 1
ATOM 562 C CA . TYR A 1 72 ? 0.962 -9.466 -2.115 1.00 84.94 72 TYR A CA 1
ATOM 563 C C . TYR A 1 72 ? 0.229 -10.826 -2.183 1.00 84.94 72 TYR A C 1
ATOM 565 O O . TYR A 1 72 ? -0.964 -10.872 -2.458 1.00 84.94 72 TYR A O 1
ATOM 573 N N . ASN A 1 73 ? 0.940 -11.926 -1.909 1.00 85.12 73 ASN A N 1
ATOM 574 C CA . ASN A 1 73 ? 0.407 -13.294 -1.911 1.00 85.12 73 ASN A CA 1
ATOM 575 C C . ASN A 1 73 ? 0.147 -13.845 -0.499 1.00 85.12 73 ASN A C 1
ATOM 577 O O . ASN A 1 73 ? 0.001 -15.059 -0.334 1.00 85.12 73 ASN A O 1
ATOM 581 N N . ASP A 1 74 ? 0.148 -12.994 0.527 1.00 84.06 74 ASP A N 1
ATOM 582 C CA . ASP A 1 74 ? -0.213 -13.429 1.870 1.00 84.06 74 ASP A CA 1
ATOM 583 C C . ASP A 1 74 ? -1.719 -13.728 1.872 1.00 84.06 74 ASP A C 1
ATOM 585 O O . ASP A 1 74 ? -2.539 -12.847 1.622 1.00 84.06 74 ASP A O 1
ATOM 589 N N . ASN A 1 75 ? -2.092 -14.987 2.121 1.00 80.75 75 ASN A N 1
ATOM 590 C CA . ASN A 1 75 ? -3.488 -15.441 2.169 1.00 80.75 75 ASN A CA 1
ATOM 591 C C . ASN A 1 75 ? -4.179 -14.954 3.458 1.00 80.75 75 ASN A C 1
ATOM 593 O O . ASN A 1 75 ? -4.537 -15.758 4.319 1.00 80.75 75 ASN A O 1
ATOM 597 N N . VAL A 1 76 ? -4.291 -13.636 3.623 1.00 83.94 76 VAL A N 1
ATOM 598 C CA . VAL A 1 76 ? -4.892 -12.984 4.788 1.00 83.94 76 VAL A CA 1
ATOM 599 C C . VAL A 1 76 ? -6.145 -12.245 4.346 1.00 83.94 76 VAL A C 1
ATOM 601 O O . VAL A 1 76 ? -6.087 -11.305 3.553 1.00 83.94 76 VAL A O 1
ATOM 604 N N . ASP A 1 77 ? -7.278 -12.657 4.899 1.00 83.88 77 ASP A N 1
ATOM 605 C CA . ASP A 1 77 ? -8.559 -12.012 4.648 1.00 83.88 77 ASP A CA 1
ATOM 606 C C . ASP A 1 77 ? -8.677 -10.747 5.510 1.00 83.88 77 ASP A C 1
ATOM 608 O O . ASP A 1 77 ? -8.621 -10.815 6.738 1.00 83.88 77 ASP A O 1
ATOM 612 N N . LYS A 1 78 ? -8.829 -9.586 4.861 1.00 86.19 78 LYS A N 1
ATOM 613 C CA . LYS A 1 78 ? -9.105 -8.293 5.509 1.00 86.19 78 LYS A CA 1
ATOM 614 C C . LYS A 1 78 ? -10.144 -7.514 4.710 1.00 86.19 78 LYS A C 1
ATOM 616 O O . LYS A 1 78 ? -10.259 -7.678 3.493 1.00 86.19 78 LYS A O 1
ATOM 621 N N . ASN A 1 79 ? -10.875 -6.636 5.390 1.00 87.06 79 ASN A N 1
ATOM 622 C CA . ASN A 1 79 ? -11.801 -5.711 4.739 1.00 87.06 79 ASN A CA 1
ATOM 623 C C . ASN A 1 79 ? -11.037 -4.597 4.010 1.00 87.06 79 ASN A C 1
ATOM 625 O O . ASN A 1 79 ? -9.897 -4.300 4.355 1.00 87.06 79 ASN A O 1
ATOM 629 N N . TRP A 1 80 ? -11.662 -3.973 3.011 1.00 86.81 80 TRP A N 1
ATOM 630 C CA . TRP A 1 80 ? -11.094 -2.829 2.292 1.00 86.81 80 TRP A CA 1
ATOM 631 C C . TRP A 1 80 ? -11.701 -1.518 2.785 1.00 86.81 80 TRP A C 1
ATOM 633 O O . TRP A 1 80 ? -12.919 -1.412 2.937 1.00 86.81 80 TRP A O 1
ATOM 643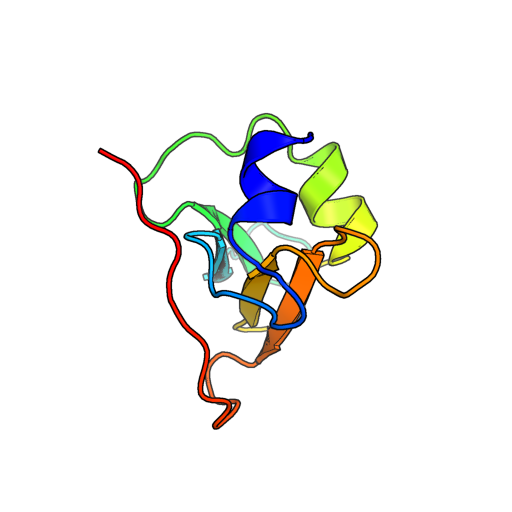 N N . ILE A 1 81 ? -10.855 -0.506 2.967 1.00 86.50 81 ILE A N 1
ATOM 644 C CA . ILE A 1 81 ? -11.287 0.887 3.094 1.00 86.50 81 ILE A CA 1
ATOM 645 C C . ILE A 1 81 ? -11.257 1.509 1.695 1.00 86.50 81 ILE A C 1
ATOM 647 O O . ILE A 1 81 ? -10.232 1.463 1.016 1.00 86.50 81 ILE A O 1
ATOM 651 N N . CYS A 1 82 ? -12.377 2.099 1.278 1.00 86.50 82 CYS A N 1
ATOM 652 C CA . CYS A 1 82 ? -12.538 2.721 -0.035 1.00 86.50 82 CYS A CA 1
ATOM 653 C C . CYS A 1 82 ? -12.907 4.203 0.104 1.00 86.50 82 CYS A C 1
ATOM 655 O O . CYS A 1 82 ? -13.648 4.574 1.016 1.00 86.50 82 CYS A O 1
ATOM 657 N N . GLU A 1 83 ? -12.461 5.023 -0.844 1.00 84.25 83 GLU A N 1
ATOM 658 C CA . GLU A 1 83 ? -12.819 6.441 -0.972 1.00 84.25 83 GLU A CA 1
ATOM 659 C C . GLU A 1 83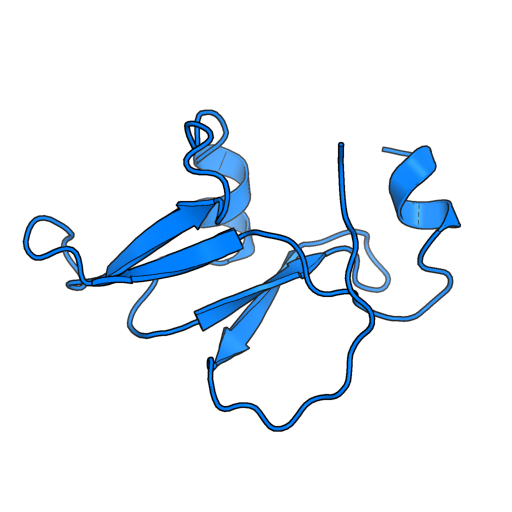 ? -13.505 6.736 -2.319 1.00 84.25 83 GLU A C 1
ATOM 661 O O . GLU A 1 83 ? -13.502 5.892 -3.221 1.00 84.25 83 GLU A O 1
ATOM 666 N N . LYS A 1 84 ? -14.154 7.902 -2.438 1.00 82.50 84 LYS A N 1
ATOM 667 C CA . LYS A 1 84 ? -14.833 8.376 -3.653 1.00 82.50 84 LYS A CA 1
ATOM 668 C C . LYS A 1 84 ? -14.791 9.897 -3.755 1.00 82.50 84 LYS A C 1
ATOM 670 O O . LYS A 1 84 ? -14.995 10.546 -2.706 1.00 82.50 84 LYS A O 1
#

Radius of gyration: 12.8 Å; Cα contacts (8 Å, |Δi|>4): 142; chains: 1; bounding box: 32×29×30 Å

Mean predicted aligned error: 6.97 Å

Nearest PDB structures (foldseek):
  3trp-assembly1_A  TM=3.978E-01  e=3.664E+00  Oryctolagus cuniculus
  5wu6-assembly3_C  TM=4.181E-01  e=9.567E+00  Homo sapiens
  8idf-assembly1_A  TM=4.224E-01  e=6.947E+00  Homo sapiens
  5z4j-assembly1_A  TM=2.157E-01  e=4.439E+00  Drosophila melanogaster

InterPro domains:
  IPR001304 C-type lectin-like [PS50041] (1-67)
  IPR016186 C-type lectin-like/link domain superfamily [G3DSA:3.10.100.10] (1-84)
  IPR016187 C-type lectin fold [SSF56436] (2-84)

Solvent-accessible surface area (backbone atoms only — not comparable to full-atom values): 5095 Å² total; per-residue (Å²): 125,66,74,68,54,68,75,34,85,80,48,51,26,36,43,58,39,33,38,46,85,28,88,88,36,97,60,38,20,40,79,43,40,80,83,72,55,79,69,80,65,47,69,57,56,42,70,62,57,40,82,42,79,54,61,29,34,31,26,40,29,42,98,83,63,44,56,44,70,42,53,70,81,55,97,70,94,60,54,76,61,83,87,134

Organism: Channa argus (NCBI:txid215402)

Foldseek 3Di:
DPVVQVVCPAFWAFEQKWKDQDPPDPLRIDIAGNVRPDPPVVVQCCVQANDDNATWTWTADHVVGHIYIDHPPPPDDHHHDDDD